Protein AF-A0A2U1P998-F1 (afdb_monomer_lite)

Sequence (128 aa):
MVTEKLLGAQNYRSWRRSVEIALSTKRKLGFIRVSESIGKSIMFMGTAHAIWLQLETRFALSNGSHKYKLNRETYGIMQSGRSISEYYTNMNCVWEELDSMNELPRIVNITPEVVVFLQALNTQKEEQ

Organism: Artemisia annua (NCBI:txid35608)

Secondary structure (DSSP, 8-state):
---S---SHHHHHHHHHHHHHHHHTTT-GGGTSS-HHHHHHHTT-S-HHHHHHHHHHHHHTTHHHHHHHHHHHHHH---TT--HHHHHHHHHHHHHHHHHHH-PPP-SS--HHHHHHHHHHHHHHH--

Structure (mmCIF, N/CA/C/O backbone):
data_AF-A0A2U1P998-F1
#
_entry.id   AF-A0A2U1P998-F1
#
loop_
_atom_site.group_PDB
_atom_site.id
_atom_site.type_symbol
_atom_site.label_atom_id
_atom_site.label_alt_id
_atom_site.label_comp_id
_atom_site.label_asym_id
_atom_site.label_entity_id
_atom_site.label_seq_id
_atom_site.pdbx_PDB_ins_code
_atom_site.Cartn_x
_atom_site.Cartn_y
_atom_site.Cartn_z
_atom_site.occupancy
_atom_site.B_iso_or_equiv
_atom_site.auth_seq_id
_atom_site.auth_comp_id
_atom_site.auth_asym_id
_atom_site.auth_atom_id
_atom_site.pdbx_PDB_model_num
ATOM 1 N N . MET A 1 1 ? -1.323 4.242 -22.442 1.00 44.91 1 MET A N 1
ATOM 2 C CA . MET A 1 1 ? 0.018 3.724 -22.793 1.00 44.91 1 MET A CA 1
ATOM 3 C C . MET A 1 1 ? 0.987 4.892 -22.744 1.00 44.91 1 MET A C 1
ATOM 5 O O . MET A 1 1 ? 0.638 5.940 -23.264 1.00 44.91 1 MET A O 1
ATOM 9 N N . VAL A 1 2 ? 2.140 4.757 -22.084 1.00 46.75 2 VAL A N 1
ATOM 10 C CA . VAL A 1 2 ? 3.198 5.782 -22.140 1.00 46.75 2 VAL A CA 1
ATOM 11 C C . VAL A 1 2 ? 3.913 5.583 -23.473 1.00 46.75 2 VAL A C 1
ATOM 13 O O . VAL A 1 2 ? 4.612 4.591 -23.648 1.00 46.75 2 VAL A O 1
ATOM 16 N N . THR A 1 3 ? 3.634 6.454 -24.437 1.00 56.25 3 THR A N 1
ATOM 17 C CA . THR A 1 3 ? 4.088 6.329 -25.831 1.00 56.25 3 THR A CA 1
ATOM 18 C C . THR A 1 3 ? 5.507 6.846 -26.060 1.00 56.25 3 THR A C 1
ATOM 20 O O . THR A 1 3 ? 6.124 6.486 -27.056 1.00 56.25 3 THR A O 1
ATOM 23 N N . GLU A 1 4 ? 6.064 7.634 -25.138 1.00 61.19 4 GLU A N 1
ATOM 24 C CA . GLU A 1 4 ? 7.395 8.227 -25.290 1.00 61.19 4 GLU A CA 1
ATOM 25 C C . GLU A 1 4 ? 8.429 7.563 -24.375 1.00 61.19 4 GLU A C 1
ATOM 27 O O . GLU A 1 4 ? 8.192 7.336 -23.187 1.00 61.19 4 GLU A O 1
ATOM 32 N N . LYS A 1 5 ? 9.605 7.254 -24.930 1.00 62.31 5 LYS A N 1
ATOM 33 C CA . LYS A 1 5 ? 10.759 6.726 -24.191 1.00 62.31 5 LYS A CA 1
ATOM 34 C C . LYS A 1 5 ? 11.516 7.893 -23.547 1.00 62.31 5 LYS A C 1
ATOM 36 O O . LYS A 1 5 ? 11.638 8.948 -24.163 1.00 62.31 5 LYS A O 1
ATOM 41 N N . LEU A 1 6 ? 12.026 7.740 -22.324 1.00 56.03 6 LEU A N 1
ATOM 42 C CA . LEU A 1 6 ? 12.838 8.786 -21.690 1.00 56.03 6 LEU A CA 1
ATOM 43 C C . LEU A 1 6 ? 14.175 8.912 -22.442 1.00 56.03 6 LEU A C 1
ATOM 45 O O . LEU A 1 6 ? 14.899 7.929 -22.573 1.00 56.03 6 LEU A O 1
ATOM 49 N N . LEU A 1 7 ? 14.470 10.106 -22.960 1.00 69.00 7 LEU A N 1
ATOM 50 C CA . LEU A 1 7 ? 15.663 10.415 -23.761 1.00 69.00 7 LEU A CA 1
ATOM 51 C C . LEU A 1 7 ? 16.606 11.398 -23.043 1.00 69.00 7 LEU A C 1
ATOM 53 O O . LEU A 1 7 ? 17.716 11.631 -23.514 1.00 69.00 7 LEU A O 1
ATOM 57 N N . GLY A 1 8 ? 16.179 11.975 -21.914 1.00 61.19 8 GLY A N 1
ATOM 58 C CA . GLY A 1 8 ? 16.988 12.850 -21.064 1.00 61.19 8 GLY A CA 1
ATOM 59 C C . GLY A 1 8 ? 16.171 13.968 -20.409 1.00 61.19 8 GLY A C 1
ATOM 60 O O . GLY A 1 8 ? 14.939 13.935 -20.380 1.00 61.19 8 GLY A O 1
ATOM 61 N N . ALA A 1 9 ? 16.855 14.988 -19.881 1.00 60.62 9 ALA A N 1
ATOM 62 C CA . ALA A 1 9 ? 16.221 16.133 -19.215 1.00 60.62 9 ALA A CA 1
ATOM 63 C C . ALA A 1 9 ? 15.233 16.888 -20.127 1.00 60.62 9 ALA A C 1
ATOM 65 O O . ALA A 1 9 ? 14.213 17.398 -19.662 1.00 60.62 9 ALA A O 1
ATOM 66 N N . GLN A 1 10 ? 15.505 16.896 -21.432 1.00 63.31 10 GLN A N 1
ATOM 67 C CA . GLN A 1 10 ? 14.730 17.576 -22.465 1.00 63.31 10 GLN A CA 1
ATOM 68 C C . GLN A 1 10 ? 13.300 17.041 -22.620 1.00 63.31 10 GLN A C 1
ATOM 70 O O . GLN A 1 10 ? 12.395 17.816 -22.915 1.00 63.31 10 GLN A O 1
ATOM 75 N N . ASN A 1 11 ? 13.066 15.745 -22.381 1.00 69.44 11 AS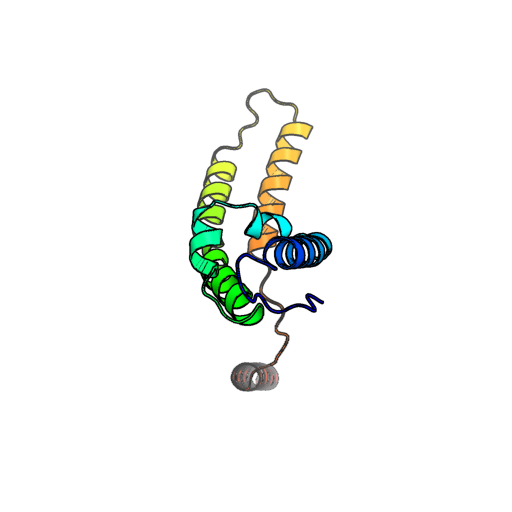N A N 1
ATOM 76 C CA . ASN A 1 11 ? 11.732 15.145 -22.486 1.00 69.44 11 ASN A CA 1
ATOM 77 C C . ASN A 1 11 ? 11.177 14.637 -21.148 1.00 69.44 11 ASN A C 1
ATOM 79 O O . ASN A 1 11 ? 10.075 14.090 -21.097 1.00 69.44 11 ASN A O 1
ATOM 83 N N . TYR A 1 12 ? 11.892 14.885 -20.048 1.00 67.12 12 TYR A N 1
ATOM 84 C CA . TYR A 1 12 ? 11.502 14.448 -18.711 1.00 67.12 12 TYR A CA 1
ATOM 85 C C . TYR A 1 12 ? 10.126 14.978 -18.287 1.00 67.12 12 TYR A C 1
ATOM 87 O O . TYR A 1 12 ? 9.331 14.226 -17.729 1.00 67.12 12 TYR A O 1
ATOM 95 N N . ARG A 1 13 ? 9.801 16.247 -18.581 1.00 64.44 13 ARG A N 1
ATOM 96 C CA . ARG A 1 13 ? 8.494 16.834 -18.221 1.00 64.44 13 ARG A CA 1
ATOM 97 C C . ARG A 1 13 ? 7.325 16.127 -18.913 1.00 64.44 13 ARG A C 1
ATOM 99 O O . ARG A 1 13 ? 6.360 15.766 -18.239 1.00 64.44 13 ARG A O 1
ATOM 106 N N . SER A 1 14 ? 7.415 15.913 -20.225 1.00 70.25 14 SER A N 1
ATOM 107 C CA . SER A 1 14 ? 6.360 15.254 -21.012 1.00 70.25 14 SER A CA 1
ATOM 108 C C . SER A 1 14 ? 6.224 13.773 -20.660 1.00 70.25 14 SER A C 1
ATOM 110 O O . SER A 1 14 ? 5.113 13.276 -20.449 1.00 70.25 14 SER A O 1
ATOM 112 N N . TRP A 1 15 ? 7.357 13.088 -20.484 1.00 71.81 15 TRP A N 1
ATOM 113 C CA . TRP A 1 15 ? 7.403 11.699 -20.041 1.00 71.81 15 TRP A CA 1
ATOM 114 C C . TRP A 1 15 ? 6.784 11.523 -18.649 1.00 71.81 15 TRP A C 1
ATOM 116 O O . TRP A 1 15 ? 5.882 10.704 -18.469 1.00 71.81 15 TRP A O 1
ATOM 126 N N . ARG A 1 16 ? 7.189 12.353 -17.678 1.00 67.31 16 ARG A N 1
ATOM 127 C CA . ARG A 1 16 ? 6.670 12.333 -16.304 1.00 67.31 16 ARG A CA 1
ATOM 128 C C . ARG A 1 16 ? 5.161 12.536 -16.273 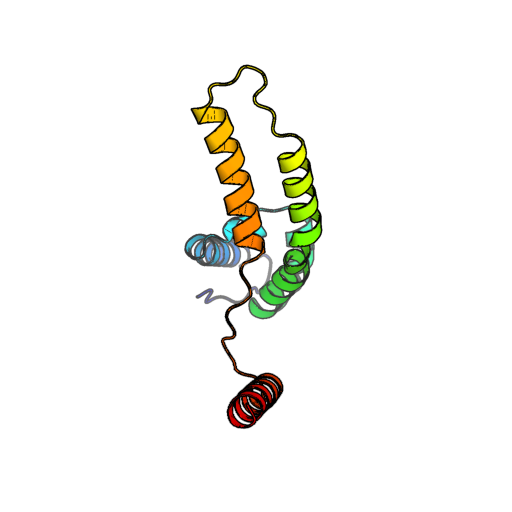1.00 67.31 16 ARG A C 1
ATOM 130 O O . ARG A 1 16 ? 4.469 11.771 -15.611 1.00 67.31 16 ARG A O 1
ATOM 137 N N . ARG A 1 17 ? 4.643 13.522 -17.010 1.00 66.62 17 ARG A N 1
ATOM 138 C CA . ARG A 1 17 ? 3.200 13.797 -17.077 1.00 66.62 17 ARG A CA 1
ATOM 139 C C . ARG A 1 17 ? 2.427 12.607 -17.653 1.00 66.62 17 ARG A C 1
ATOM 141 O O . ARG A 1 17 ? 1.372 12.253 -17.138 1.00 66.62 17 ARG A O 1
ATOM 148 N N . SER A 1 18 ? 2.973 11.950 -18.674 1.00 68.31 18 SER A N 1
ATOM 149 C CA . SER A 1 18 ? 2.366 10.758 -19.283 1.00 68.31 18 SER A CA 1
ATOM 150 C C . SER A 1 18 ? 2.354 9.556 -18.331 1.00 68.31 18 SER A C 1
ATOM 152 O O . SER A 1 18 ? 1.362 8.829 -18.256 1.00 68.31 18 SER A O 1
ATOM 154 N N . VAL A 1 19 ? 3.429 9.369 -17.562 1.00 70.00 19 VAL A N 1
ATOM 155 C CA . VAL A 1 19 ? 3.542 8.336 -16.520 1.00 70.00 19 VAL A CA 1
ATOM 156 C C . VAL A 1 19 ? 2.592 8.621 -15.353 1.00 70.00 19 VAL A C 1
ATOM 158 O O . VAL A 1 19 ? 1.892 7.715 -14.907 1.00 70.00 19 VAL A O 1
ATOM 161 N N . GLU A 1 20 ? 2.499 9.873 -14.900 1.00 68.56 20 GLU A N 1
ATOM 162 C CA . GLU A 1 20 ? 1.544 10.307 -13.874 1.00 68.56 20 GLU A CA 1
ATOM 163 C C . GLU A 1 20 ? 0.100 10.030 -14.312 1.00 68.56 20 GLU A C 1
ATOM 165 O O . GLU A 1 20 ? -0.657 9.441 -13.550 1.00 68.56 20 GLU A O 1
ATOM 170 N N . ILE A 1 21 ? -0.279 10.354 -15.551 1.00 69.69 21 ILE A N 1
ATOM 171 C CA . ILE 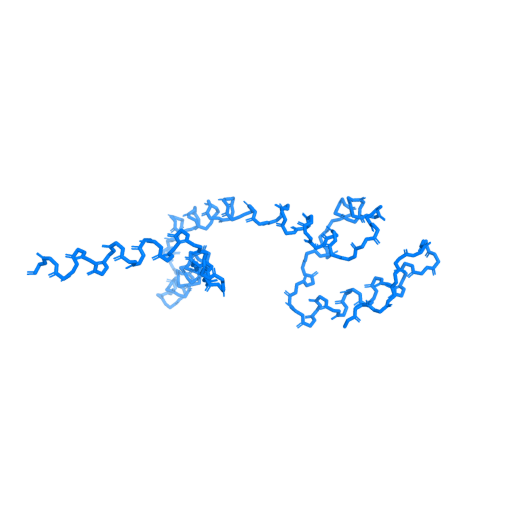A 1 21 ? -1.628 10.078 -16.075 1.00 69.69 21 ILE A CA 1
ATOM 172 C C . ILE A 1 21 ? -1.903 8.570 -16.177 1.00 69.69 21 ILE A C 1
ATOM 174 O O . ILE A 1 21 ? -2.987 8.108 -15.821 1.00 69.69 21 ILE A O 1
ATOM 178 N N . ALA A 1 22 ? -0.933 7.776 -16.634 1.00 64.75 22 ALA A N 1
ATOM 179 C CA . ALA A 1 22 ? -1.085 6.323 -16.731 1.00 64.75 22 ALA A CA 1
ATOM 180 C C . ALA A 1 22 ? -1.200 5.647 -15.352 1.00 64.75 22 ALA A C 1
ATOM 182 O O . ALA A 1 22 ? -1.903 4.649 -15.192 1.00 64.75 22 ALA A O 1
ATOM 183 N N . LEU A 1 23 ? -0.513 6.186 -14.344 1.00 61.31 23 LEU A N 1
ATOM 184 C CA . LEU A 1 23 ? -0.560 5.676 -12.976 1.00 61.31 23 LEU A CA 1
ATOM 185 C C . LEU A 1 23 ? -1.761 6.225 -12.194 1.00 61.31 23 LEU A C 1
ATOM 187 O O . LEU A 1 23 ? -2.272 5.516 -11.326 1.00 61.31 23 LEU A O 1
ATOM 191 N N . SER A 1 24 ? -2.273 7.419 -12.521 1.00 57.97 24 SER A N 1
ATOM 192 C CA . SER A 1 24 ? -3.513 7.969 -11.949 1.00 57.97 24 SER A CA 1
ATOM 193 C C . SER A 1 24 ? -4.718 7.125 -12.346 1.00 57.97 24 SER A C 1
ATOM 195 O O . SER A 1 24 ? -5.487 6.708 -11.482 1.00 57.97 24 SER A O 1
ATOM 197 N N . THR A 1 25 ? -4.814 6.773 -13.631 1.00 64.50 25 THR A N 1
ATOM 198 C CA . THR A 1 25 ? -5.870 5.900 -14.168 1.00 64.50 25 THR A CA 1
ATOM 199 C C . THR A 1 25 ? -5.857 4.509 -13.539 1.00 64.50 25 THR A C 1
ATOM 201 O O . THR A 1 25 ? -6.897 3.863 -13.470 1.00 64.50 25 THR A O 1
ATOM 204 N N . LYS A 1 26 ? -4.710 4.064 -13.010 1.00 66.62 26 LYS A N 1
ATOM 205 C CA . LYS A 1 26 ? -4.566 2.791 -12.288 1.00 66.62 26 LYS A CA 1
ATOM 206 C C . LYS A 1 26 ? -4.624 2.914 -10.759 1.00 66.62 26 LYS A C 1
ATOM 208 O O . LYS A 1 26 ? -4.345 1.928 -10.088 1.00 66.62 26 LYS A O 1
ATOM 213 N N . ARG A 1 27 ? -4.949 4.089 -10.197 1.00 57.34 27 ARG A N 1
ATOM 214 C CA . ARG A 1 27 ? -4.914 4.386 -8.744 1.00 57.34 27 ARG A CA 1
ATOM 215 C C . ARG A 1 27 ? -3.556 4.096 -8.073 1.00 57.34 27 ARG A C 1
ATOM 217 O O . ARG A 1 27 ? -3.487 3.792 -6.890 1.00 57.34 27 ARG A O 1
ATOM 224 N N . LYS A 1 28 ? -2.453 4.220 -8.815 1.00 59.09 28 LYS A N 1
ATOM 225 C CA . LYS A 1 28 ? -1.077 3.926 -8.362 1.00 59.09 28 LYS A CA 1
ATOM 226 C C . LYS A 1 28 ? -0.172 5.157 -8.313 1.00 59.09 28 LYS A C 1
ATOM 228 O O . LYS A 1 28 ? 1.045 5.050 -8.186 1.00 59.09 28 LYS A O 1
ATOM 233 N N . LEU A 1 29 ? -0.765 6.347 -8.368 1.00 54.25 29 LEU A N 1
ATOM 234 C CA . LEU A 1 29 ? -0.040 7.619 -8.324 1.00 54.25 29 LEU A CA 1
ATOM 235 C C . LEU A 1 29 ? 0.725 7.835 -7.005 1.00 54.25 29 LEU A C 1
ATOM 237 O O . LEU A 1 29 ? 1.705 8.576 -6.973 1.00 54.25 29 LEU A O 1
ATOM 241 N N . GLY A 1 30 ? 0.312 7.149 -5.933 1.00 56.62 30 GLY A N 1
ATOM 242 C CA . GLY A 1 30 ? 1.011 7.147 -4.649 1.00 56.62 30 GLY A CA 1
ATOM 243 C C . GLY A 1 30 ? 2.457 6.647 -4.735 1.00 56.62 30 GLY A C 1
ATOM 244 O O . GLY A 1 30 ? 3.296 7.159 -4.015 1.00 56.62 30 GLY A O 1
ATOM 245 N N . PHE A 1 31 ? 2.798 5.742 -5.659 1.00 54.09 31 PHE A N 1
ATOM 246 C CA . PHE A 1 31 ? 4.140 5.136 -5.724 1.00 54.09 31 PHE A CA 1
ATOM 247 C C . PHE A 1 31 ? 5.226 6.046 -6.323 1.00 54.09 31 PHE A C 1
ATOM 249 O O . PHE A 1 31 ? 6.396 5.914 -5.983 1.00 54.09 31 PHE A O 1
ATOM 256 N N . ILE A 1 32 ? 4.848 6.980 -7.200 1.00 56.56 32 ILE A N 1
ATOM 257 C CA . ILE A 1 32 ? 5.760 7.947 -7.852 1.00 56.56 32 ILE A CA 1
ATOM 258 C C . ILE A 1 32 ? 5.756 9.324 -7.188 1.00 56.56 32 ILE A C 1
ATOM 260 O O . ILE A 1 32 ? 6.689 10.099 -7.380 1.00 56.56 32 ILE A O 1
ATOM 264 N N . ARG A 1 33 ? 4.724 9.645 -6.400 1.00 56.09 33 ARG A N 1
ATOM 265 C CA . ARG A 1 33 ? 4.730 10.836 -5.540 1.00 56.09 33 ARG A CA 1
ATOM 266 C C . ARG A 1 33 ? 5.628 10.676 -4.307 1.00 56.09 33 ARG A C 1
ATOM 268 O O . ARG A 1 33 ? 5.855 11.659 -3.608 1.00 56.09 33 ARG A O 1
ATOM 275 N N . VAL A 1 34 ? 6.127 9.470 -4.037 1.00 51.78 34 VAL A N 1
ATOM 276 C CA . VAL A 1 34 ? 6.970 9.181 -2.875 1.00 51.78 34 VAL A CA 1
ATOM 277 C C . VAL A 1 34 ? 8.435 9.476 -3.204 1.00 51.78 34 VAL A C 1
ATOM 279 O O . VAL A 1 34 ? 8.982 8.950 -4.163 1.00 51.78 34 VAL A O 1
ATOM 282 N N . SER A 1 35 ? 8.999 10.365 -2.383 1.00 58.31 35 SER A N 1
ATOM 283 C CA . SER A 1 35 ? 10.403 10.732 -2.159 1.00 58.31 35 SER A CA 1
ATOM 284 C C . SER A 1 35 ? 11.358 10.857 -3.358 1.00 58.31 35 SER A C 1
ATOM 286 O O . SER A 1 35 ? 11.531 9.980 -4.199 1.00 58.31 35 SER A O 1
ATOM 288 N N . GLU A 1 36 ? 12.138 11.938 -3.339 1.00 63.56 36 GLU A N 1
ATOM 289 C CA . GLU A 1 36 ? 13.261 12.195 -4.254 1.00 63.56 36 GLU A CA 1
ATOM 290 C C . GLU A 1 36 ? 14.217 10.987 -4.405 1.00 63.56 36 GLU A C 1
ATOM 292 O O . GLU A 1 36 ? 14.810 10.770 -5.463 1.00 63.56 36 GLU A O 1
ATOM 297 N N . SER A 1 37 ? 14.317 10.149 -3.367 1.00 60.78 37 SER A N 1
ATOM 298 C CA . SER A 1 37 ? 15.105 8.913 -3.359 1.00 60.78 37 SER A CA 1
ATOM 299 C C . SER A 1 37 ? 14.592 7.818 -4.306 1.00 60.78 37 SER A C 1
ATOM 301 O O . SER A 1 37 ? 15.411 7.097 -4.875 1.00 60.78 37 SER A O 1
ATOM 303 N N . ILE A 1 38 ? 13.278 7.693 -4.529 1.00 66.06 38 ILE A N 1
ATOM 304 C CA . ILE A 1 38 ? 12.728 6.733 -5.502 1.00 66.06 38 ILE A CA 1
ATOM 305 C C . ILE A 1 38 ? 13.021 7.225 -6.915 1.00 66.06 38 ILE A C 1
ATOM 307 O O . ILE A 1 38 ? 13.508 6.455 -7.739 1.00 66.06 38 ILE A O 1
ATOM 311 N N . GLY A 1 39 ? 12.817 8.523 -7.164 1.00 65.75 39 GLY A N 1
ATOM 312 C CA . GLY A 1 39 ? 13.130 9.160 -8.443 1.00 65.75 39 GLY A CA 1
ATOM 313 C C . GLY A 1 39 ? 14.588 8.951 -8.861 1.00 65.75 39 GLY A C 1
ATOM 314 O O . GLY A 1 39 ? 14.837 8.530 -9.987 1.00 65.75 39 GLY A O 1
ATOM 315 N N . LYS A 1 40 ? 15.546 9.150 -7.943 1.00 69.06 40 LYS A N 1
ATOM 316 C CA . LYS A 1 40 ? 16.978 8.873 -8.182 1.00 69.06 40 LYS A CA 1
ATOM 317 C C . LYS A 1 40 ? 17.251 7.399 -8.499 1.00 69.06 40 LYS A C 1
ATOM 319 O O . LYS A 1 40 ? 18.048 7.108 -9.383 1.00 69.06 40 LYS A O 1
ATOM 324 N N . SER A 1 41 ? 16.564 6.479 -7.821 1.00 68.31 41 SER A N 1
ATOM 325 C CA . SER A 1 41 ? 16.746 5.031 -7.997 1.00 68.31 41 SER A CA 1
ATOM 326 C C . SER A 1 41 ? 16.299 4.514 -9.366 1.00 68.31 41 SER A C 1
ATOM 328 O O . SER A 1 41 ? 16.827 3.505 -9.821 1.00 68.31 41 SER A O 1
ATOM 330 N N . ILE A 1 42 ? 15.327 5.171 -10.007 1.00 71.19 42 ILE A N 1
ATOM 331 C CA . ILE A 1 42 ? 14.749 4.722 -11.287 1.00 71.19 42 ILE A CA 1
ATOM 332 C C . ILE A 1 42 ? 15.174 5.588 -12.483 1.00 71.19 42 ILE A C 1
ATOM 334 O O . ILE A 1 42 ? 14.882 5.241 -13.624 1.00 71.19 42 ILE A O 1
ATOM 338 N N . MET A 1 43 ? 15.877 6.700 -12.236 1.00 68.81 43 MET A N 1
ATOM 339 C CA . MET A 1 43 ? 16.267 7.703 -13.239 1.00 68.81 43 MET A CA 1
ATOM 340 C C . MET A 1 43 ? 17.095 7.128 -14.394 1.00 68.81 43 MET A C 1
ATOM 342 O O . MET A 1 43 ? 16.975 7.592 -15.524 1.00 68.81 43 MET A O 1
ATOM 346 N N . PHE A 1 44 ? 17.914 6.114 -14.117 1.00 70.31 44 PHE A N 1
ATOM 347 C CA . PHE A 1 44 ? 18.824 5.508 -15.093 1.00 70.31 44 PHE A CA 1
ATOM 348 C C . PHE A 1 44 ? 18.258 4.242 -15.752 1.00 70.31 44 PHE A C 1
ATOM 350 O O . PHE A 1 44 ? 18.961 3.551 -16.486 1.00 70.31 44 PHE A O 1
ATOM 357 N N . MET A 1 45 ? 16.991 3.908 -15.500 1.00 73.44 45 MET A N 1
ATOM 358 C CA . MET A 1 45 ? 16.376 2.704 -16.049 1.00 73.44 45 MET A CA 1
ATOM 359 C C . MET A 1 45 ? 15.820 2.954 -17.455 1.00 73.44 45 MET A C 1
ATOM 361 O O . MET A 1 45 ? 15.015 3.855 -17.679 1.00 73.44 45 MET A O 1
ATOM 365 N N . GLY A 1 46 ? 16.229 2.119 -18.415 1.00 66.94 46 GLY A N 1
ATOM 366 C CA . GLY A 1 46 ? 15.956 2.340 -19.842 1.00 66.94 46 GLY A CA 1
ATOM 367 C C . GLY A 1 46 ? 14.548 1.978 -20.330 1.00 66.94 46 GLY A C 1
ATOM 368 O O . GLY A 1 46 ? 14.214 2.268 -21.483 1.00 66.94 46 GLY A O 1
ATOM 369 N N . THR A 1 47 ? 13.715 1.330 -19.505 1.00 67.94 47 THR A N 1
ATOM 370 C CA . THR A 1 47 ? 12.356 0.917 -19.892 1.00 67.94 47 THR A CA 1
ATOM 371 C C . THR A 1 47 ? 11.354 1.059 -18.747 1.00 67.94 47 THR A C 1
ATOM 373 O O . THR A 1 47 ? 11.661 0.794 -17.586 1.00 67.94 47 THR A O 1
ATOM 376 N N . ALA A 1 48 ? 10.112 1.419 -19.088 1.00 67.50 48 ALA A N 1
ATOM 377 C CA . ALA A 1 48 ? 9.010 1.500 -18.127 1.00 67.50 48 ALA A CA 1
ATOM 378 C C . ALA A 1 48 ? 8.702 0.144 -17.464 1.00 67.50 48 ALA A C 1
ATOM 380 O O . ALA A 1 48 ? 8.306 0.108 -16.304 1.00 67.50 48 ALA A O 1
ATOM 381 N N . HIS A 1 49 ? 8.924 -0.963 -18.180 1.00 68.56 49 HIS A N 1
ATOM 382 C CA . HIS A 1 49 ? 8.775 -2.313 -17.638 1.00 68.56 49 HIS A CA 1
ATOM 383 C C . HIS A 1 49 ? 9.806 -2.611 -16.540 1.00 68.56 49 HIS A C 1
ATOM 385 O O . HIS A 1 49 ? 9.439 -3.112 -15.484 1.00 68.56 49 HIS A O 1
ATOM 391 N N . ALA A 1 50 ? 11.074 -2.238 -16.743 1.00 69.12 50 ALA A N 1
ATOM 392 C CA . ALA A 1 50 ? 12.110 -2.429 -15.731 1.00 69.12 50 ALA A CA 1
ATOM 393 C C . ALA A 1 50 ? 11.870 -1.549 -14.494 1.00 69.12 50 ALA A C 1
ATOM 395 O O . ALA A 1 50 ? 12.022 -2.021 -13.370 1.00 69.12 50 ALA A O 1
ATOM 396 N N . ILE A 1 51 ? 11.430 -0.300 -14.697 1.00 74.19 51 ILE A N 1
ATOM 397 C CA . ILE A 1 51 ? 11.005 0.590 -13.605 1.00 74.19 51 ILE A CA 1
ATOM 398 C C . ILE A 1 51 ? 9.867 -0.055 -12.814 1.00 74.19 51 ILE A C 1
ATOM 400 O O . ILE A 1 51 ? 9.920 -0.105 -11.589 1.00 74.19 51 ILE A O 1
ATOM 404 N N . TRP A 1 52 ? 8.851 -0.567 -13.511 1.00 69.81 52 TRP A N 1
ATOM 405 C CA . TRP A 1 52 ? 7.718 -1.232 -12.881 1.00 69.81 52 TRP A CA 1
ATOM 406 C C . TRP A 1 52 ? 8.149 -2.446 -12.060 1.00 69.81 52 TRP A C 1
ATOM 408 O O . TRP A 1 52 ? 7.788 -2.523 -10.893 1.00 69.81 52 TRP A O 1
ATOM 418 N N . LEU A 1 53 ? 8.968 -3.333 -12.628 1.00 67.69 53 LEU A N 1
ATOM 419 C CA . LEU A 1 53 ? 9.453 -4.528 -11.942 1.00 67.69 53 LEU A CA 1
ATOM 420 C C . LEU A 1 53 ? 10.285 -4.176 -10.701 1.00 67.69 53 LEU A C 1
ATOM 422 O O . LEU A 1 53 ? 10.116 -4.793 -9.661 1.00 67.69 53 LEU A O 1
ATOM 426 N N . GLN A 1 54 ? 11.141 -3.153 -10.772 1.00 71.38 54 GLN A N 1
ATOM 427 C CA . GLN A 1 54 ? 11.914 -2.692 -9.613 1.00 71.38 54 GLN A CA 1
ATOM 428 C C . GLN A 1 54 ? 11.032 -2.105 -8.513 1.00 71.38 54 GLN A C 1
ATOM 430 O O . GLN A 1 54 ? 11.234 -2.406 -7.338 1.00 71.38 54 GLN A O 1
ATOM 435 N N . LEU A 1 55 ? 10.051 -1.276 -8.875 1.00 70.69 55 LEU A N 1
ATOM 436 C CA . LEU A 1 55 ? 9.089 -0.745 -7.911 1.00 70.69 55 LEU A CA 1
ATOM 437 C C . LEU A 1 55 ? 8.258 -1.876 -7.301 1.00 70.69 55 LEU A C 1
ATOM 439 O O . LEU A 1 55 ? 8.055 -1.902 -6.093 1.00 70.69 55 LEU A O 1
ATOM 443 N N . GLU A 1 56 ? 7.831 -2.832 -8.116 1.00 65.00 56 GLU A N 1
ATOM 444 C CA . GLU A 1 56 ? 7.114 -4.020 -7.677 1.00 65.00 56 GLU A CA 1
ATOM 445 C C . GLU A 1 56 ? 7.968 -4.849 -6.720 1.00 65.00 56 GLU A C 1
ATOM 447 O O . GLU A 1 56 ? 7.550 -5.041 -5.594 1.00 65.00 56 GLU A O 1
ATOM 452 N N . THR A 1 57 ? 9.201 -5.231 -7.055 1.00 66.50 57 THR A N 1
ATOM 453 C CA . THR A 1 57 ? 10.094 -5.956 -6.133 1.00 66.50 57 THR A CA 1
ATOM 454 C C . THR A 1 57 ? 10.358 -5.182 -4.839 1.00 66.50 57 THR A C 1
ATOM 456 O O . THR A 1 57 ? 10.324 -5.753 -3.750 1.00 66.50 57 THR A O 1
ATOM 459 N N . ARG A 1 58 ? 10.599 -3.871 -4.934 1.00 67.81 58 ARG A N 1
ATOM 460 C CA . ARG A 1 58 ? 10.929 -3.020 -3.785 1.00 67.81 58 ARG A CA 1
ATOM 461 C C . ARG A 1 58 ? 9.751 -2.821 -2.833 1.00 67.81 58 ARG A C 1
ATOM 463 O O . ARG A 1 58 ? 9.968 -2.719 -1.629 1.00 67.81 58 ARG A O 1
ATOM 470 N N . PHE A 1 59 ? 8.529 -2.746 -3.353 1.00 59.47 59 PHE A N 1
ATOM 471 C CA . PHE A 1 59 ? 7.328 -2.466 -2.561 1.00 59.47 59 PHE A CA 1
ATOM 472 C C . PHE A 1 59 ? 6.415 -3.680 -2.354 1.00 59.47 59 PHE A C 1
ATOM 474 O O . PHE A 1 59 ? 5.563 -3.627 -1.472 1.00 59.47 59 PHE A O 1
ATOM 481 N N . ALA A 1 60 ? 6.627 -4.794 -3.060 1.00 59.34 60 ALA A N 1
ATOM 482 C CA . ALA A 1 60 ? 5.874 -6.040 -2.877 1.00 59.34 60 ALA A CA 1
ATOM 483 C C . ALA A 1 60 ? 6.065 -6.645 -1.478 1.00 59.34 60 ALA A C 1
ATOM 485 O O . ALA A 1 60 ? 5.186 -7.345 -0.988 1.00 59.34 60 ALA A O 1
ATOM 486 N N . LEU A 1 61 ? 7.186 -6.347 -0.809 1.00 49.56 61 LEU A N 1
ATOM 487 C CA . LEU A 1 61 ? 7.511 -6.864 0.526 1.00 49.56 61 LEU A CA 1
ATOM 488 C C . LEU A 1 61 ? 7.149 -5.913 1.677 1.00 49.56 61 LEU A C 1
ATOM 490 O O . LEU A 1 61 ? 7.312 -6.276 2.842 1.00 49.56 61 LEU A O 1
ATOM 494 N N . SER A 1 62 ? 6.597 -4.725 1.398 1.00 53.91 62 SER A N 1
ATOM 495 C CA . SER A 1 62 ? 6.182 -3.801 2.468 1.00 53.91 62 SER A CA 1
ATOM 496 C C . SER A 1 62 ? 5.002 -4.326 3.302 1.00 53.91 62 SER A C 1
ATOM 498 O O . SER A 1 62 ? 4.653 -3.720 4.316 1.00 53.91 62 SER A O 1
ATOM 500 N N . ASN A 1 63 ? 4.403 -5.458 2.925 1.00 59.16 63 ASN A N 1
ATOM 501 C CA . ASN A 1 63 ? 3.288 -6.044 3.658 1.00 59.16 63 ASN A CA 1
ATOM 502 C C . ASN A 1 63 ? 3.684 -6.480 5.074 1.00 59.16 63 ASN A C 1
ATOM 504 O O . ASN A 1 63 ? 2.840 -6.453 5.955 1.00 59.16 63 ASN A O 1
ATOM 508 N N . GLY A 1 64 ? 4.948 -6.831 5.341 1.00 64.69 64 GLY A N 1
ATOM 509 C CA . GLY A 1 64 ? 5.372 -7.263 6.680 1.00 64.69 64 GLY A CA 1
ATOM 510 C C . GLY A 1 64 ? 5.306 -6.146 7.728 1.00 64.69 64 GLY A C 1
ATOM 511 O O . GLY A 1 64 ? 4.684 -6.305 8.777 1.00 64.69 64 GLY A O 1
ATOM 512 N N . SER A 1 65 ? 5.904 -4.988 7.430 1.00 71.31 65 SER A N 1
ATOM 513 C CA . SER A 1 65 ? 5.857 -3.811 8.309 1.00 71.31 65 SER A CA 1
ATOM 514 C C . SER A 1 65 ? 4.445 -3.235 8.413 1.00 71.31 65 SER A C 1
ATOM 516 O O . SER A 1 65 ? 4.027 -2.822 9.495 1.00 71.31 65 SER A O 1
ATOM 518 N N . HIS A 1 66 ? 3.691 -3.260 7.312 1.00 73.31 66 HIS A N 1
ATOM 519 C CA . HIS A 1 66 ? 2.304 -2.818 7.289 1.00 73.31 66 HIS A CA 1
ATOM 520 C C . HIS A 1 66 ? 1.397 -3.737 8.122 1.00 73.31 66 HIS A C 1
ATOM 522 O O . HIS A 1 66 ? 0.666 -3.256 8.981 1.00 73.31 66 HIS A O 1
ATOM 528 N N . LYS A 1 67 ? 1.546 -5.061 7.991 1.00 75.81 67 LYS A N 1
ATOM 529 C CA . LYS A 1 67 ? 0.848 -6.068 8.805 1.00 75.81 67 LYS A CA 1
ATOM 530 C C . LYS A 1 67 ? 1.206 -5.952 10.282 1.00 75.81 67 LYS A C 1
ATOM 532 O O . LYS A 1 67 ? 0.327 -6.035 11.129 1.00 75.81 67 LYS A O 1
ATOM 537 N N . TYR A 1 68 ? 2.476 -5.706 10.609 1.00 78.81 68 TYR A N 1
ATOM 538 C CA . TYR A 1 68 ? 2.890 -5.441 11.989 1.00 78.81 68 TYR A CA 1
ATOM 539 C C . TYR A 1 68 ? 2.216 -4.184 12.558 1.00 78.81 68 TYR A C 1
ATOM 541 O O . TYR A 1 68 ? 1.721 -4.207 13.684 1.00 78.81 68 TYR A O 1
ATOM 549 N N . LYS A 1 69 ? 2.162 -3.099 11.777 1.00 82.94 69 LYS A N 1
ATOM 550 C CA . LYS A 1 69 ? 1.480 -1.860 12.161 1.00 82.94 69 LYS A CA 1
ATOM 551 C C . LYS A 1 69 ? -0.015 -2.098 12.405 1.00 82.94 69 LYS A C 1
ATOM 553 O O . LYS A 1 69 ? -0.493 -1.740 13.476 1.00 82.94 69 LYS A O 1
ATOM 558 N N . LEU A 1 70 ? -0.712 -2.744 11.470 1.00 83.00 70 LEU A N 1
ATOM 559 C CA . LEU A 1 70 ? -2.143 -3.051 11.586 1.00 83.00 70 LEU A CA 1
ATOM 560 C C . LEU A 1 70 ? -2.440 -3.994 12.756 1.00 83.00 70 LEU A C 1
ATOM 562 O O . LEU A 1 70 ? -3.385 -3.769 13.508 1.00 83.00 70 LEU A O 1
ATOM 566 N N . ASN A 1 71 ? -1.593 -5.002 12.983 1.00 83.62 71 ASN A N 1
ATOM 567 C CA . ASN A 1 71 ? -1.697 -5.864 14.161 1.00 83.62 71 ASN A CA 1
ATOM 568 C C . ASN A 1 71 ? -1.560 -5.046 15.450 1.00 83.62 71 ASN A C 1
ATOM 570 O O . ASN A 1 71 ? -2.384 -5.171 16.351 1.00 83.62 71 ASN A O 1
ATOM 574 N N . ARG A 1 72 ? -0.555 -4.167 15.539 1.00 86.38 72 ARG A N 1
ATOM 575 C CA . ARG A 1 72 ? -0.368 -3.287 16.701 1.00 86.38 72 ARG A CA 1
ATOM 576 C C . ARG A 1 72 ? -1.569 -2.365 16.922 1.00 86.38 72 ARG A C 1
ATOM 578 O O . ARG A 1 72 ? -1.965 -2.172 18.0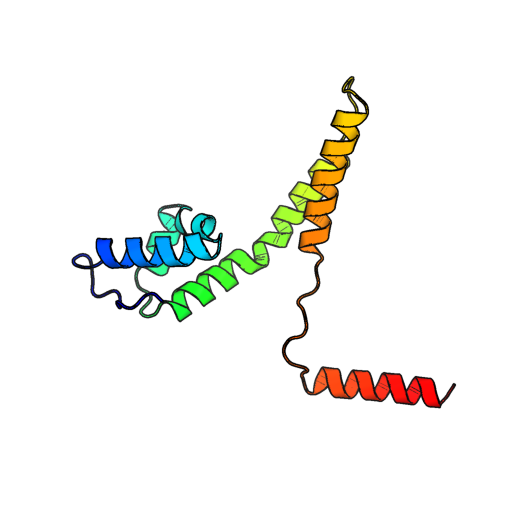66 1.00 86.38 72 ARG A O 1
ATOM 585 N N . GLU A 1 73 ? -2.132 -1.805 15.854 1.00 85.50 73 GLU A N 1
ATOM 586 C CA . GLU A 1 73 ? -3.341 -0.978 15.919 1.00 85.50 73 GLU A CA 1
ATOM 587 C C . GLU A 1 73 ? -4.539 -1.795 16.404 1.00 85.50 73 GLU A C 1
ATOM 589 O O . GLU A 1 73 ? -5.215 -1.355 17.326 1.00 85.50 73 GLU A O 1
ATOM 594 N N . THR A 1 74 ? -4.719 -3.021 15.905 1.00 83.94 74 THR A N 1
ATOM 595 C CA . THR A 1 74 ? -5.767 -3.954 16.354 1.00 83.94 74 THR A CA 1
ATOM 596 C C . THR A 1 74 ? -5.700 -4.196 17.862 1.00 83.94 74 THR A C 1
ATOM 598 O O . THR A 1 74 ? -6.710 -4.066 18.549 1.00 83.94 74 THR A O 1
ATOM 601 N N . TYR A 1 75 ? -4.510 -4.476 18.406 1.00 84.88 75 TYR A N 1
ATOM 602 C CA . TYR A 1 75 ? -4.324 -4.666 19.852 1.00 84.88 75 TYR A CA 1
ATOM 603 C C . TYR A 1 75 ? -4.530 -3.385 20.674 1.00 84.88 75 TYR A C 1
ATOM 605 O O . TYR A 1 75 ? -4.780 -3.462 21.874 1.00 84.88 75 TYR A O 1
ATOM 613 N N . GLY A 1 76 ? -4.402 -2.212 20.050 1.00 84.81 76 GLY A N 1
ATOM 614 C CA . GLY A 1 76 ? -4.589 -0.911 20.690 1.00 84.81 76 GLY A CA 1
ATOM 615 C C . GLY A 1 76 ? -6.017 -0.365 20.615 1.00 84.81 76 GLY A C 1
ATOM 616 O O . GLY A 1 76 ? -6.293 0.675 21.217 1.00 84.81 76 GLY A O 1
ATOM 617 N N . ILE A 1 77 ? -6.925 -1.018 19.881 1.00 84.56 77 ILE A N 1
ATOM 618 C CA . ILE A 1 77 ? -8.316 -0.578 19.765 1.00 84.56 77 ILE A CA 1
ATOM 619 C C . ILE A 1 77 ? -9.032 -0.823 21.094 1.00 84.56 77 ILE A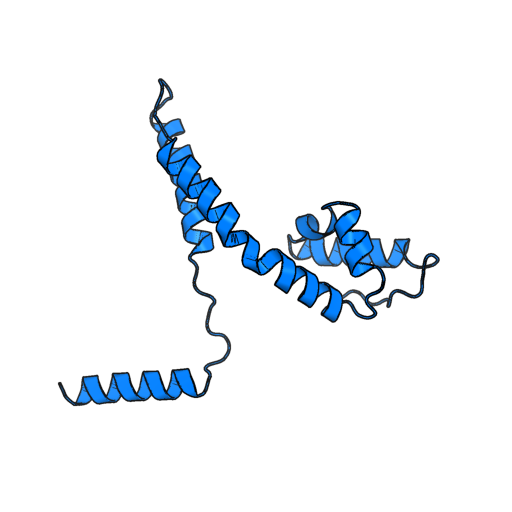 C 1
ATOM 621 O O . ILE A 1 77 ? -9.282 -1.949 21.511 1.00 84.56 77 ILE A O 1
ATOM 625 N N . MET A 1 78 ? -9.384 0.274 21.756 1.00 82.88 78 MET A N 1
ATOM 626 C CA . MET A 1 78 ? -10.179 0.291 22.977 1.00 82.88 78 MET A CA 1
ATOM 627 C C . MET A 1 78 ? -11.307 1.306 22.814 1.00 82.88 78 MET A C 1
ATOM 629 O O . MET A 1 78 ? -11.143 2.335 22.155 1.00 82.88 78 MET A O 1
ATOM 633 N N . GLN A 1 79 ? -12.463 1.023 23.415 1.00 82.25 79 GLN A N 1
ATOM 634 C CA . GLN A 1 79 ? -13.632 1.892 23.299 1.00 82.25 79 GLN A CA 1
ATOM 635 C C . GLN A 1 79 ? -13.391 3.274 23.927 1.00 82.25 79 GLN A C 1
ATOM 637 O O . GLN A 1 79 ? -13.835 4.266 23.367 1.00 82.25 79 GLN A O 1
ATOM 642 N N . SER A 1 80 ? -12.655 3.360 25.042 1.00 80.00 80 SER A N 1
ATOM 643 C CA . SER A 1 80 ? -12.112 4.607 25.622 1.00 80.00 80 SER A CA 1
ATOM 644 C C . SER A 1 80 ? -13.095 5.792 25.712 1.00 80.00 80 SER A C 1
ATOM 646 O O . SER A 1 80 ? -12.702 6.937 25.507 1.00 80.00 80 SER A O 1
ATOM 648 N N . GLY A 1 81 ? -14.378 5.527 25.985 1.00 81.06 81 GLY A N 1
ATOM 649 C CA . GLY A 1 81 ? -15.430 6.553 26.071 1.00 81.06 81 GLY A CA 1
ATOM 650 C C . GLY A 1 81 ? -16.048 6.992 24.734 1.00 81.06 81 GLY A C 1
ATOM 651 O O . GLY A 1 81 ? -16.900 7.876 24.727 1.00 81.06 81 GLY A O 1
ATOM 652 N N . ARG A 1 82 ? -15.659 6.379 23.610 1.00 83.94 82 ARG A N 1
ATOM 653 C CA . ARG A 1 82 ? -16.253 6.596 22.281 1.00 83.94 82 ARG A CA 1
ATOM 654 C C . ARG A 1 82 ? -17.594 5.879 22.149 1.00 83.94 82 ARG A C 1
ATOM 656 O O . ARG A 1 82 ? -17.865 4.881 22.829 1.00 83.94 82 ARG A O 1
ATOM 663 N N . SER A 1 83 ? -18.420 6.362 21.223 1.00 90.19 83 SER A N 1
ATOM 664 C CA . SER A 1 83 ? -19.673 5.685 20.883 1.00 90.19 83 SER A CA 1
ATOM 665 C C . SER A 1 83 ? -19.404 4.277 20.335 1.00 90.19 83 SER A C 1
ATOM 667 O O . SER A 1 83 ? -18.382 4.029 19.693 1.00 90.19 83 SER A O 1
ATOM 669 N N . ILE A 1 84 ? -20.338 3.349 20.560 1.00 89.00 84 ILE A N 1
ATOM 670 C CA . ILE A 1 84 ? -20.231 1.967 20.058 1.00 89.00 84 ILE A CA 1
ATOM 671 C C . ILE A 1 84 ? -20.084 1.950 18.529 1.00 89.00 84 ILE A C 1
ATOM 673 O O . ILE A 1 84 ? -19.285 1.185 17.996 1.00 89.00 84 ILE A O 1
ATOM 677 N N . SER A 1 85 ? -20.805 2.833 17.831 1.00 89.56 85 SER A N 1
ATOM 678 C CA . SER A 1 85 ? -20.746 2.954 16.370 1.00 89.56 85 SER A CA 1
ATOM 679 C C . SER A 1 85 ? -19.352 3.343 15.878 1.00 89.56 85 SER A C 1
ATOM 681 O O . SER A 1 85 ? -18.853 2.779 14.907 1.00 89.56 85 SER A O 1
ATOM 683 N N . GLU A 1 86 ? -18.711 4.301 16.544 1.00 86.75 86 GLU A N 1
ATOM 684 C CA . GLU A 1 86 ? -17.379 4.786 16.178 1.00 86.75 86 GLU A CA 1
ATOM 685 C C . GLU A 1 86 ? -16.300 3.740 16.478 1.00 86.75 86 GLU A C 1
ATOM 687 O O . GLU A 1 86 ? -15.418 3.496 15.655 1.00 86.75 86 GLU A O 1
ATOM 692 N N . TYR A 1 87 ? -16.412 3.065 17.625 1.00 88.69 87 TYR A N 1
ATOM 693 C CA . TYR A 1 87 ? -15.549 1.941 17.977 1.00 88.69 87 TYR A CA 1
ATOM 694 C C . TYR A 1 87 ? -15.639 0.810 16.943 1.00 88.69 87 TYR A C 1
ATOM 696 O O . TYR A 1 87 ? -14.612 0.372 16.425 1.00 88.69 87 TYR A O 1
ATOM 704 N N . TYR A 1 88 ? -16.859 0.377 16.611 1.00 88.44 88 TYR A N 1
ATOM 705 C CA . TYR A 1 88 ? -17.083 -0.711 15.662 1.00 88.44 88 TYR A CA 1
ATOM 706 C C . TYR A 1 88 ? -16.590 -0.349 14.262 1.00 88.44 88 TYR A C 1
ATOM 708 O O . TYR A 1 88 ? -15.917 -1.151 13.627 1.00 88.44 88 TYR A O 1
ATOM 716 N N . THR A 1 89 ? -16.845 0.881 13.808 1.00 90.50 89 THR A N 1
ATOM 717 C CA . THR A 1 89 ? -16.366 1.350 12.498 1.00 90.50 89 THR A CA 1
ATOM 718 C C . THR A 1 89 ? -14.841 1.321 12.424 1.00 90.50 89 THR A C 1
ATOM 720 O O . THR A 1 89 ? -14.283 0.823 11.453 1.00 90.50 89 THR A O 1
ATOM 723 N N . ASN A 1 90 ? -14.153 1.791 13.470 1.00 88.19 90 ASN A N 1
ATOM 724 C CA . ASN A 1 90 ? -12.692 1.771 13.512 1.00 88.19 90 ASN A CA 1
ATOM 725 C C . ASN A 1 90 ? -12.128 0.341 13.517 1.00 88.19 90 ASN A C 1
ATOM 727 O O . ASN A 1 90 ? -11.167 0.054 12.809 1.00 88.19 90 ASN A O 1
ATOM 731 N N . MET A 1 91 ? -12.743 -0.565 14.283 1.00 89.75 91 MET A N 1
ATOM 732 C CA . MET A 1 91 ? -12.392 -1.984 14.254 1.00 89.75 91 MET A CA 1
ATOM 733 C C . MET A 1 91 ? -12.585 -2.570 12.852 1.00 89.75 91 MET A C 1
ATOM 735 O O . MET A 1 91 ? -11.673 -3.209 12.336 1.00 89.75 91 MET A O 1
ATOM 739 N N . ASN A 1 92 ? -13.729 -2.313 12.217 1.00 88.00 92 ASN A N 1
ATOM 740 C CA . ASN A 1 92 ? -14.062 -2.886 10.918 1.00 88.00 92 ASN A CA 1
ATOM 741 C C . ASN A 1 92 ? -13.103 -2.416 9.812 1.00 88.00 92 ASN A C 1
ATOM 743 O O . ASN A 1 92 ? -12.652 -3.234 9.021 1.00 88.00 92 ASN A O 1
ATOM 747 N N . CYS A 1 93 ? -12.701 -1.140 9.817 1.00 87.88 93 CYS A N 1
ATOM 748 C CA . CYS A 1 93 ? -11.707 -0.618 8.875 1.00 87.88 93 CYS A CA 1
ATOM 749 C C . CYS A 1 93 ? -10.364 -1.365 8.955 1.00 87.88 93 CYS A C 1
ATOM 751 O O . CYS A 1 93 ? -9.819 -1.764 7.929 1.00 87.88 93 CYS A O 1
ATOM 753 N N . VAL A 1 94 ? -9.831 -1.573 10.166 1.00 85.69 94 VAL A N 1
ATOM 754 C CA . VAL A 1 94 ? -8.543 -2.269 10.355 1.00 85.69 94 VAL A CA 1
ATOM 755 C C . VAL A 1 94 ? -8.647 -3.743 9.950 1.00 85.69 94 VAL A C 1
ATOM 757 O O . VAL A 1 94 ? -7.705 -4.303 9.389 1.00 85.69 94 VAL A O 1
ATOM 760 N N . TRP A 1 95 ? -9.800 -4.367 10.200 1.00 86.81 95 TRP A N 1
ATOM 761 C CA . TRP A 1 95 ? -10.075 -5.743 9.790 1.00 86.81 95 TRP A CA 1
ATOM 762 C C . TRP A 1 95 ? -10.171 -5.900 8.272 1.00 86.81 95 TRP A C 1
ATOM 764 O O . TRP A 1 95 ? -9.525 -6.789 7.725 1.00 86.81 95 TRP A O 1
ATOM 774 N N . GLU A 1 96 ? -10.914 -5.030 7.588 1.00 83.81 96 GLU A N 1
ATOM 775 C CA . GLU A 1 96 ? -11.012 -5.030 6.122 1.00 83.81 96 GLU A CA 1
ATOM 776 C C . GLU A 1 96 ? -9.641 -4.803 5.469 1.00 83.81 96 GLU A C 1
ATOM 778 O O . GLU A 1 96 ? -9.296 -5.449 4.479 1.00 83.81 96 GLU A O 1
ATOM 783 N N . GLU A 1 97 ? -8.811 -3.935 6.052 1.00 82.56 97 GLU A N 1
ATOM 784 C CA . GLU A 1 97 ? -7.454 -3.699 5.563 1.00 82.56 97 GLU A CA 1
ATOM 785 C C . GLU A 1 97 ? -6.552 -4.931 5.751 1.00 82.56 97 GLU A C 1
ATOM 787 O O . GLU A 1 97 ? -5.855 -5.330 4.814 1.00 82.56 97 GLU A O 1
ATOM 792 N N . LEU A 1 98 ? -6.607 -5.596 6.910 1.00 81.19 98 LEU A N 1
ATOM 793 C CA . LEU A 1 98 ? -5.904 -6.864 7.145 1.00 81.19 98 LEU A CA 1
ATOM 794 C C . LEU A 1 98 ? -6.369 -7.984 6.206 1.00 81.19 98 LEU A C 1
ATOM 796 O O . LEU A 1 98 ? -5.536 -8.771 5.749 1.00 81.19 98 LEU A O 1
ATOM 800 N N . ASP A 1 99 ? -7.665 -8.058 5.912 1.00 78.38 99 ASP A N 1
ATOM 801 C CA . ASP A 1 99 ? -8.238 -9.062 5.015 1.00 78.38 99 ASP A CA 1
ATOM 802 C C . ASP A 1 99 ? -7.796 -8.834 3.564 1.00 78.38 99 ASP A C 1
ATOM 804 O O . ASP A 1 99 ? -7.307 -9.753 2.907 1.00 78.38 99 ASP A O 1
ATOM 808 N N . SER A 1 100 ? -7.792 -7.576 3.110 1.00 75.31 100 SER A N 1
ATOM 809 C CA . SER A 1 100 ? -7.280 -7.196 1.785 1.00 75.31 100 SER A CA 1
ATOM 810 C C . SER A 1 100 ? -5.806 -7.576 1.573 1.00 75.31 100 SER A C 1
ATOM 812 O O . SER A 1 100 ? -5.372 -7.845 0.454 1.00 75.31 100 SER A O 1
ATOM 814 N N . MET A 1 101 ? -5.021 -7.637 2.654 1.00 67.88 101 MET A N 1
ATOM 815 C CA . MET A 1 101 ? -3.622 -8.071 2.623 1.00 67.88 101 MET A CA 1
ATOM 816 C C . MET A 1 101 ? -3.449 -9.593 2.629 1.00 67.88 101 MET A C 1
ATOM 818 O O . MET A 1 101 ? -2.358 -10.074 2.312 1.00 67.88 101 MET A O 1
ATOM 822 N N . ASN A 1 102 ? -4.482 -10.344 3.012 1.00 66.38 102 ASN A N 1
ATOM 823 C CA . ASN A 1 102 ? -4.503 -11.804 2.971 1.00 66.38 102 ASN A CA 1
ATOM 824 C C . ASN A 1 102 ? -5.183 -12.342 1.704 1.00 66.38 102 ASN A C 1
ATOM 826 O O . ASN A 1 102 ? -5.227 -13.562 1.536 1.00 66.38 102 ASN A O 1
ATOM 830 N N . GLU A 1 103 ? -5.673 -11.478 0.805 1.00 62.50 103 GLU A N 1
ATOM 831 C CA . GLU A 1 103 ? -6.165 -11.909 -0.500 1.00 62.50 103 GLU A CA 1
ATOM 832 C C . GLU A 1 103 ? -5.049 -12.649 -1.244 1.00 62.50 103 GLU A C 1
ATOM 834 O O . GLU A 1 103 ? -4.062 -12.072 -1.714 1.00 62.50 103 GLU A O 1
ATOM 839 N N . LEU A 1 104 ? -5.199 -13.972 -1.313 1.00 56.38 104 LEU A N 1
ATOM 840 C CA . LEU A 1 104 ? -4.274 -14.822 -2.038 1.00 56.38 104 LEU A CA 1
ATOM 841 C C . LEU A 1 104 ? -4.285 -14.396 -3.509 1.00 56.38 104 LEU A C 1
ATOM 843 O O . LEU A 1 104 ? -5.362 -14.191 -4.083 1.00 56.38 104 LEU A O 1
ATOM 847 N N . PRO A 1 105 ? -3.111 -14.274 -4.150 1.00 55.25 105 PRO A N 1
ATOM 848 C CA . PRO A 1 105 ? -3.060 -13.924 -5.556 1.00 55.25 105 PRO A CA 1
ATOM 849 C C . PRO A 1 105 ? -3.881 -14.944 -6.346 1.00 55.25 105 PRO A C 1
ATOM 851 O O . PRO A 1 105 ? -3.661 -16.153 -6.242 1.00 55.25 105 PRO A O 1
ATOM 854 N N . ARG A 1 106 ? -4.839 -14.457 -7.147 1.00 54.12 106 ARG A N 1
ATOM 855 C CA . ARG A 1 106 ? -5.560 -15.311 -8.095 1.00 54.12 106 ARG A CA 1
ATOM 856 C C . ARG A 1 106 ? -4.529 -16.022 -8.964 1.00 54.12 106 ARG A C 1
ATOM 858 O O . ARG A 1 106 ? -3.726 -15.367 -9.625 1.00 54.12 106 ARG A O 1
ATOM 865 N N . ILE A 1 107 ? -4.563 -17.351 -8.972 1.00 59.00 107 ILE A N 1
ATOM 866 C CA . ILE A 1 107 ? -3.737 -18.161 -9.866 1.00 59.00 107 ILE A CA 1
ATOM 867 C C . ILE A 1 107 ? -4.227 -17.885 -11.291 1.00 59.00 107 ILE A C 1
ATOM 869 O O . ILE A 1 107 ? -5.251 -18.409 -11.717 1.00 59.00 107 ILE A O 1
ATOM 873 N N . VAL A 1 108 ? -3.539 -16.992 -12.006 1.00 63.25 108 VAL A N 1
ATOM 874 C CA . VAL A 1 108 ? -3.878 -16.646 -13.399 1.00 63.25 108 VAL A CA 1
ATOM 875 C C . VAL A 1 108 ? -3.319 -17.691 -14.366 1.00 63.25 108 VAL A C 1
ATOM 877 O O . VAL A 1 108 ? -3.924 -17.963 -15.396 1.00 63.25 108 VAL A O 1
ATOM 880 N N . ASN A 1 109 ? -2.198 -18.317 -13.998 1.00 66.12 109 ASN A N 1
ATOM 881 C CA . ASN A 1 109 ? -1.560 -19.382 -14.760 1.00 66.12 109 ASN A CA 1
ATOM 882 C C . ASN A 1 109 ? -1.451 -20.616 -13.868 1.00 66.12 109 ASN A C 1
ATOM 884 O O . ASN A 1 109 ? -0.754 -20.587 -12.855 1.00 66.12 109 ASN A O 1
ATOM 888 N N . ILE A 1 110 ? -2.146 -21.688 -14.238 1.00 73.81 110 ILE A N 1
ATOM 889 C CA . ILE A 1 110 ? -1.991 -22.984 -13.581 1.00 73.81 110 ILE A CA 1
ATOM 890 C C . ILE A 1 110 ? -0.618 -23.518 -13.992 1.00 73.81 110 ILE A C 1
ATOM 892 O O . ILE A 1 110 ? -0.396 -23.827 -15.163 1.00 73.81 110 ILE A O 1
ATOM 896 N N . THR A 1 111 ? 0.321 -23.571 -13.050 1.00 78.62 111 THR A N 1
ATOM 897 C CA . THR A 1 111 ? 1.640 -24.150 -13.310 1.00 78.62 111 THR A CA 1
ATOM 898 C C . THR A 1 111 ? 1.555 -25.682 -13.305 1.00 78.62 111 THR A C 1
ATOM 900 O O . THR A 1 111 ? 0.624 -26.238 -12.709 1.00 78.62 111 THR A O 1
ATOM 903 N N . PRO A 1 112 ? 2.495 -26.394 -13.954 1.00 80.00 112 PRO A N 1
ATOM 904 C CA . PRO A 1 112 ? 2.499 -27.859 -13.989 1.00 80.00 112 PRO A CA 1
ATOM 905 C C . PRO A 1 112 ? 2.447 -28.493 -12.592 1.00 80.00 112 PRO A C 1
ATOM 907 O O . PRO A 1 112 ? 1.788 -29.509 -12.398 1.00 80.00 112 P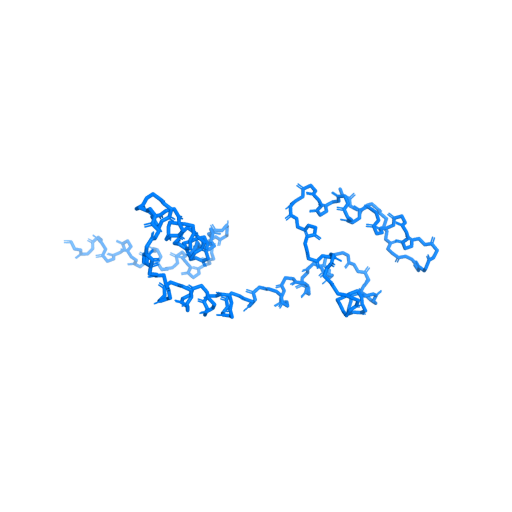RO A O 1
ATOM 910 N N . GLU A 1 113 ? 3.067 -27.860 -11.596 1.00 80.81 113 GLU A N 1
ATOM 911 C CA . GLU A 1 113 ? 3.078 -28.316 -10.204 1.00 80.81 113 GLU A CA 1
ATOM 912 C C . GLU A 1 113 ? 1.680 -28.260 -9.573 1.00 80.81 113 GLU A C 1
ATOM 914 O O . GLU A 1 113 ? 1.287 -29.177 -8.853 1.00 80.81 113 GLU A O 1
ATOM 919 N N . VAL A 1 114 ? 0.899 -27.219 -9.882 1.00 81.88 114 VAL A N 1
ATOM 920 C CA . VAL A 1 114 ? -0.491 -27.095 -9.419 1.00 81.88 114 VAL A CA 1
ATOM 921 C C . VAL A 1 114 ? -1.375 -28.146 -10.091 1.00 81.88 114 VAL A C 1
ATOM 923 O O . VAL A 1 114 ? -2.246 -28.708 -9.433 1.00 81.88 114 VAL A O 1
ATOM 926 N N . VAL A 1 115 ? -1.135 -28.476 -11.367 1.00 83.50 115 VAL A N 1
ATOM 927 C CA . VAL A 1 115 ? -1.849 -29.570 -12.055 1.00 83.50 115 VAL A CA 1
ATOM 928 C C . VAL A 1 115 ? -1.581 -30.909 -11.374 1.00 83.50 115 VAL A C 1
ATOM 930 O O . VAL A 1 115 ? -2.529 -31.629 -11.071 1.00 83.50 115 VAL A O 1
ATOM 933 N N . VAL A 1 116 ? -0.312 -31.220 -11.095 1.00 87.62 116 VAL A N 1
ATOM 934 C CA . VAL A 1 116 ? 0.085 -32.467 -10.421 1.00 87.62 116 VAL A CA 1
ATOM 935 C C . VAL A 1 116 ? -0.552 -32.560 -9.035 1.00 87.62 116 VAL A C 1
ATOM 937 O O . VAL A 1 116 ? -1.078 -33.608 -8.666 1.00 87.62 116 VAL A O 1
ATOM 940 N N . PHE A 1 117 ? -0.572 -31.457 -8.286 1.00 86.88 117 PHE A N 1
ATOM 941 C CA . PHE A 1 117 ? -1.226 -31.408 -6.981 1.00 86.88 117 PHE A CA 1
ATOM 942 C C . PHE A 1 117 ? -2.742 -31.645 -7.073 1.00 86.88 117 PHE A C 1
ATOM 944 O O . PHE A 1 117 ? -3.288 -32.440 -6.312 1.00 86.88 117 PHE A O 1
ATOM 951 N N . LEU A 1 118 ? -3.429 -31.005 -8.026 1.00 84.69 118 LEU A N 1
ATOM 952 C CA . LEU A 1 118 ? -4.867 -31.201 -8.240 1.00 84.69 118 LEU A CA 1
ATOM 953 C C . LEU A 1 118 ? -5.203 -32.631 -8.688 1.00 84.69 118 LEU A C 1
ATOM 955 O O . LEU A 1 118 ? -6.216 -33.180 -8.261 1.00 84.69 118 LEU A O 1
ATOM 959 N N . GLN A 1 119 ? -4.352 -33.245 -9.513 1.00 86.94 119 GLN A N 1
ATOM 960 C CA . GLN A 1 119 ? -4.489 -34.650 -9.900 1.00 86.94 119 GLN A CA 1
ATOM 961 C C . GLN A 1 119 ? -4.348 -35.572 -8.688 1.00 86.94 119 GLN A C 1
ATOM 963 O O . GLN A 1 119 ? -5.220 -36.407 -8.471 1.00 86.94 119 GLN A O 1
ATOM 968 N N . ALA A 1 120 ? -3.325 -35.362 -7.856 1.00 86.31 120 ALA A N 1
ATOM 969 C CA . ALA A 1 120 ? -3.124 -36.142 -6.637 1.00 86.31 120 ALA A CA 1
ATOM 970 C C . ALA A 1 120 ? -4.314 -36.027 -5.666 1.00 86.31 120 ALA A C 1
ATOM 972 O O . ALA A 1 120 ? -4.739 -37.029 -5.093 1.00 86.31 120 ALA A O 1
ATOM 973 N N . LEU A 1 121 ? -4.895 -34.829 -5.517 1.00 86.88 121 LEU A N 1
ATOM 974 C CA . LEU A 1 121 ? -6.088 -34.621 -4.691 1.00 86.88 121 LEU A CA 1
ATOM 975 C C . LEU A 1 121 ? -7.322 -35.361 -5.220 1.00 86.88 121 LEU A C 1
ATOM 977 O O . LEU A 1 121 ? -8.088 -35.900 -4.425 1.00 86.88 121 LEU A O 1
ATOM 981 N N . ASN A 1 122 ? -7.528 -35.391 -6.539 1.00 83.75 122 ASN A N 1
ATOM 982 C CA . ASN A 1 122 ? -8.645 -36.131 -7.128 1.00 83.75 122 ASN A CA 1
ATOM 983 C C . ASN A 1 122 ? -8.467 -37.643 -6.964 1.00 83.75 122 ASN A C 1
ATOM 985 O O . ASN A 1 122 ? -9.423 -38.313 -6.594 1.00 83.75 122 ASN A O 1
ATOM 989 N N . THR A 1 123 ? -7.252 -38.162 -7.145 1.00 86.25 123 THR A N 1
ATOM 990 C CA . THR A 1 123 ? -6.956 -39.586 -6.934 1.00 86.25 123 THR A CA 1
ATOM 991 C C . THR A 1 123 ? -7.227 -40.008 -5.490 1.00 86.25 123 THR A C 1
ATOM 993 O O . THR A 1 123 ? -7.921 -40.992 -5.271 1.00 86.25 123 THR A O 1
ATOM 996 N N . GLN A 1 124 ? -6.809 -39.217 -4.493 1.00 79.44 124 GLN A N 1
ATOM 997 C CA . GLN A 1 124 ? -7.124 -39.523 -3.089 1.00 79.44 124 GLN A CA 1
ATOM 998 C C . GLN A 1 124 ? -8.621 -39.468 -2.765 1.00 79.44 124 GLN A C 1
ATOM 1000 O O . GLN A 1 124 ? -9.072 -40.126 -1.832 1.00 79.44 124 GLN A O 1
ATOM 1005 N N . LYS A 1 125 ? -9.392 -38.681 -3.517 1.00 76.00 125 LYS A N 1
ATOM 1006 C CA . LYS A 1 125 ? -10.844 -38.584 -3.361 1.00 76.00 125 LYS A CA 1
ATOM 1007 C C . LYS A 1 125 ? -11.592 -39.731 -4.049 1.00 76.00 125 LYS A C 1
ATOM 1009 O O . LYS A 1 125 ? -12.708 -40.025 -3.651 1.00 76.00 125 LYS A O 1
ATOM 1014 N N . GLU A 1 126 ? -11.002 -40.343 -5.074 1.00 75.12 126 GLU A N 1
ATOM 1015 C CA . GLU A 1 126 ? -11.520 -41.549 -5.739 1.00 75.12 126 GLU A CA 1
ATOM 1016 C C . GLU A 1 126 ? -11.171 -42.834 -4.968 1.00 75.12 126 GLU A C 1
ATOM 1018 O O . GLU A 1 126 ? -11.854 -43.845 -5.112 1.00 75.12 126 GLU A O 1
ATOM 1023 N N . GLU A 1 127 ? -10.126 -42.791 -4.137 1.00 73.12 127 GLU A N 1
ATOM 1024 C CA . GLU A 1 127 ? -9.688 -43.890 -3.264 1.00 73.12 127 GLU A CA 1
ATOM 1025 C C . GLU A 1 127 ? -10.425 -43.949 -1.904 1.00 73.12 127 GLU A C 1
ATOM 1027 O O . GLU A 1 127 ? -10.208 -44.894 -1.142 1.00 73.12 127 GLU A O 1
ATOM 1032 N N . GLN A 1 128 ? -11.291 -42.972 -1.597 1.00 47.94 128 GLN A N 1
ATOM 1033 C CA . GLN A 1 128 ? -12.164 -42.930 -0.407 1.00 47.94 128 GLN A CA 1
ATOM 1034 C C . GLN A 1 128 ? -13.625 -43.210 -0.757 1.00 47.94 128 GLN A C 1
ATOM 1036 O O . GLN A 1 128 ? -14.279 -43.912 0.049 1.00 47.94 128 GLN A O 1
#

InterPro domains:
  IPR029472 Retrotransposon Copia-like, N-terminal [PF14244] (5-34)

Radius of gyration: 22.11 Å; chains: 1; bounding box: 40×62×52 Å

Foldseek 3Di:
DQPDWDPDPVCCVVSVVSVCVVCVVVVNNVLVVDDPVLCVVCVPPRDPVVNVVVSCVVCVPCLVVVVVVLVVVLVVQDCVVPDPVVSVVSNVVSVVVNVVSVPDPPCPDCDPVNVVVVVVVVVVVVVD

pLDDT: mean 71.57, std 11.56, range [44.91, 90.5]